Protein AF-B3RR68-F1 (afdb_monomer)

Nearest PDB structures (foldseek):
  7dvq-assembly1_0  TM=4.324E-01  e=4.167E-02  Homo sapiens

InterPro domains:
  IPR019351 Protein of unknown function DUF2039 [PF10217] (1-89)
  IPR019351 Protein of unknown function DUF2039 [PTHR22876] (1-93)

pLDDT: mean 88.28, std 10.08, range [38.19, 96.31]

Solvent-accessible surface area (backbone atoms only — not comparable to full-atom values): 5939 Å² total; per-residue (Å²): 136,84,89,73,80,92,65,80,88,62,61,64,80,86,50,78,49,72,66,58,52,54,54,68,70,55,80,90,72,62,50,46,70,75,56,45,54,57,51,49,50,23,42,56,69,71,66,58,67,76,59,93,63,58,37,61,14,76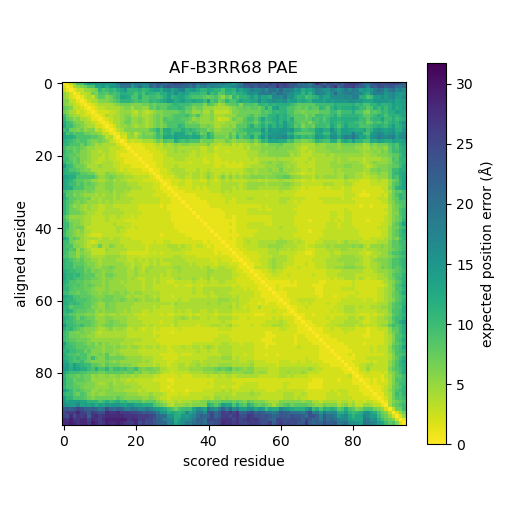,78,82,66,43,66,64,20,72,60,58,79,47,40,36,21,69,66,61,14,66,77,67,44,24,17,15,51,81,66,46,58,62,86,82,75,84,132

Secondary structure (DSSP, 8-state):
-PPPPSS---TTTT---HHHHHHHS----SS-HHHHHHHHHHHHTT-----SSPBPPTTT-SS-B-STT-SS-HHHHHHHTB-TTT--BGGG---

Sequence (95 aa):
QKYKNTRAFNPTLHDTSRKTKQIMETQIQGVCSRCKDVIEWKIRYKKYKPLTQPGKCVKCLERNIMQSYYVICSNCSTTHGYCAKCGKKFENMDK

Radius of gyration: 15.92 Å; Cα contacts (8 Å, |Δi|>4): 112; chains: 1; bounding box: 36×30×52 Å

Foldseek 3Di:
DDDDDPDDDAPCPPDVDPVLVVLQPDDDDLADPVVCVVSNVCSRVVVDDFDPFFCAAPPPRDRAHRGPQFNHHPVCSVVPQAGRRPRHHPVPPDD

Organism: Trichoplax adhaerens (NCBI:txid10228)

Mean predicted aligned error: 5.94 Å

Structure (mmCIF, N/CA/C/O backbone):
data_AF-B3RR68-F1
#
_entry.id   AF-B3RR68-F1
#
loop_
_atom_site.group_PDB
_atom_site.id
_atom_site.type_symbol
_atom_site.label_atom_id
_atom_site.label_alt_id
_atom_site.label_comp_id
_atom_site.label_asym_id
_atom_site.label_entity_id
_atom_site.label_seq_id
_atom_site.pdbx_PDB_ins_code
_atom_site.Cartn_x
_atom_site.Cartn_y
_atom_site.Cartn_z
_atom_site.occupancy
_atom_site.B_iso_or_equiv
_atom_site.auth_seq_id
_atom_site.auth_comp_id
_atom_site.auth_asym_id
_atom_site.auth_atom_id
_atom_site.pdbx_PDB_model_num
ATOM 1 N N . GLN A 1 1 ? -4.711 -8.576 -36.056 1.00 75.12 1 GLN A N 1
ATOM 2 C CA . GLN A 1 1 ? -3.808 -9.519 -35.356 1.00 75.12 1 GLN A CA 1
ATOM 3 C C . GLN A 1 1 ? -3.166 -8.782 -34.178 1.00 75.12 1 GLN A C 1
ATOM 5 O O . GLN A 1 1 ? -2.533 -7.762 -34.404 1.00 75.12 1 GLN A O 1
ATOM 10 N N . LYS A 1 2 ? -3.413 -9.190 -32.923 1.00 73.69 2 LYS A N 1
ATOM 11 C CA . LYS A 1 2 ? -2.823 -8.531 -31.738 1.00 73.69 2 LYS A CA 1
ATOM 12 C C . LYS A 1 2 ? -1.470 -9.175 -31.439 1.00 73.69 2 LYS A C 1
ATOM 14 O O . LYS A 1 2 ? -1.412 -10.390 -31.264 1.00 73.69 2 LYS A O 1
ATOM 19 N N . TYR A 1 3 ? -0.407 -8.379 -31.394 1.00 82.12 3 TYR A N 1
ATOM 20 C CA . TYR A 1 3 ? 0.916 -8.860 -31.003 1.00 82.12 3 TYR A CA 1
ATOM 21 C C . TYR A 1 3 ? 0.880 -9.370 -29.554 1.00 82.12 3 TYR A C 1
ATOM 23 O O . TYR A 1 3 ? 0.400 -8.674 -28.656 1.00 82.12 3 TYR A O 1
ATOM 31 N N . LYS A 1 4 ? 1.357 -10.599 -29.333 1.00 84.19 4 LYS A N 1
ATOM 32 C CA . LYS A 1 4 ? 1.533 -11.184 -28.000 1.00 84.19 4 LYS A CA 1
ATOM 33 C C . LYS A 1 4 ? 3.002 -11.054 -27.619 1.00 84.19 4 LYS A C 1
ATOM 35 O O . LYS A 1 4 ? 3.870 -11.423 -28.404 1.00 84.19 4 LYS A O 1
ATOM 40 N N . ASN A 1 5 ? 3.275 -10.553 -26.417 1.00 84.31 5 ASN A N 1
ATOM 41 C CA . ASN A 1 5 ? 4.640 -10.525 -25.904 1.00 84.31 5 ASN A CA 1
ATOM 42 C C . ASN A 1 5 ? 5.180 -11.955 -25.782 1.00 84.31 5 ASN A C 1
ATOM 44 O O . ASN A 1 5 ? 4.536 -12.809 -25.177 1.00 84.31 5 ASN A O 1
ATOM 48 N N . THR A 1 6 ? 6.370 -12.190 -26.328 1.00 87.38 6 THR A N 1
ATOM 49 C CA . THR A 1 6 ? 7.059 -13.491 -26.290 1.00 87.38 6 THR A CA 1
ATOM 50 C C . THR A 1 6 ? 7.709 -13.780 -24.939 1.00 87.38 6 THR A C 1
ATOM 52 O O . THR A 1 6 ? 7.974 -14.931 -24.612 1.00 87.38 6 THR A O 1
ATOM 55 N N . ARG A 1 7 ? 7.952 -12.740 -24.135 1.00 86.62 7 ARG A N 1
ATOM 56 C CA . ARG A 1 7 ? 8.584 -12.822 -22.816 1.00 86.62 7 ARG A CA 1
ATOM 57 C C . ARG A 1 7 ? 7.892 -11.912 -21.807 1.00 86.62 7 ARG A C 1
ATOM 59 O O . ARG A 1 7 ? 7.383 -10.848 -22.165 1.00 86.62 7 ARG A O 1
ATOM 66 N N . ALA A 1 8 ? 7.887 -12.333 -20.543 1.00 83.75 8 ALA A N 1
ATOM 67 C CA . ALA A 1 8 ? 7.384 -11.520 -19.442 1.00 83.75 8 ALA A CA 1
ATOM 68 C C . ALA A 1 8 ? 8.270 -10.282 -19.228 1.00 83.75 8 ALA A C 1
ATOM 70 O O . ALA A 1 8 ? 9.477 -10.311 -19.474 1.00 83.75 8 ALA A O 1
ATOM 71 N N . PHE A 1 9 ? 7.669 -9.186 -18.760 1.00 84.69 9 PHE A N 1
ATOM 72 C CA . PHE A 1 9 ? 8.418 -7.977 -18.434 1.00 84.69 9 PHE A CA 1
ATOM 73 C C . PHE A 1 9 ? 9.375 -8.245 -17.267 1.00 84.69 9 PHE A C 1
ATOM 75 O O . PHE A 1 9 ? 8.926 -8.603 -16.176 1.00 84.69 9 PHE A O 1
ATOM 82 N N . ASN A 1 10 ? 10.675 -8.036 -17.498 1.00 82.94 10 ASN A N 1
ATOM 83 C CA . ASN A 1 10 ? 11.685 -8.072 -16.451 1.00 82.94 10 ASN A CA 1
ATOM 84 C C . ASN A 1 10 ? 12.158 -6.641 -16.116 1.00 82.94 10 ASN A C 1
ATO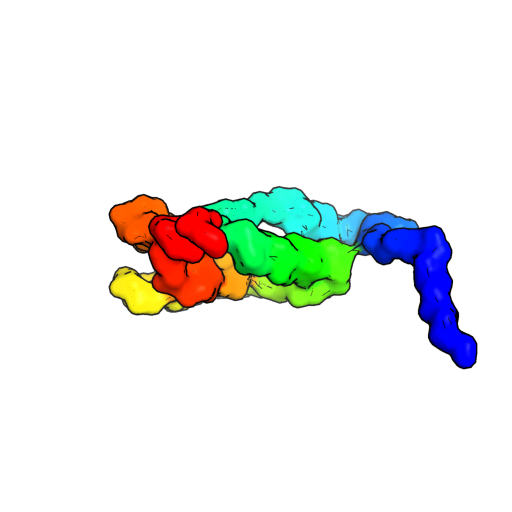M 86 O O . ASN A 1 10 ? 12.894 -6.036 -16.900 1.00 82.94 10 ASN A O 1
ATOM 90 N N . PRO A 1 11 ? 11.779 -6.098 -14.949 1.00 80.88 11 PRO A N 1
ATOM 91 C CA . PRO A 1 11 ? 12.193 -4.765 -14.521 1.00 80.88 11 PRO A CA 1
ATOM 92 C C . PRO A 1 11 ? 13.707 -4.587 -14.304 1.00 80.88 11 PRO A C 1
ATOM 94 O O . PRO A 1 11 ? 14.169 -3.449 -14.384 1.00 80.88 11 PRO A O 1
ATOM 97 N N . THR A 1 12 ? 14.491 -5.640 -14.062 1.00 81.75 12 THR A N 1
ATOM 98 C CA . THR A 1 12 ? 15.948 -5.522 -13.844 1.00 81.75 12 THR A CA 1
ATOM 99 C C . THR A 1 12 ? 16.774 -5.632 -15.124 1.00 81.75 12 THR A C 1
ATOM 101 O O . THR A 1 12 ? 17.974 -5.382 -15.081 1.00 81.75 12 THR A O 1
ATOM 104 N N . LEU A 1 13 ? 16.148 -5.953 -16.265 1.00 84.12 13 LEU A N 1
ATOM 105 C CA . LEU A 1 13 ? 16.852 -6.230 -17.523 1.00 84.12 13 LEU A CA 1
ATOM 106 C C . LEU A 1 13 ? 17.690 -5.044 -18.030 1.00 84.12 13 LEU A C 1
ATOM 108 O O . LEU A 1 13 ? 18.752 -5.247 -18.605 1.00 84.12 13 LEU A O 1
ATOM 112 N N . HIS A 1 14 ? 17.209 -3.815 -17.822 1.00 82.00 14 HIS A N 1
ATOM 113 C CA . HIS A 1 14 ? 17.854 -2.595 -18.331 1.00 82.00 14 HIS A CA 1
ATOM 114 C C . HIS A 1 14 ? 18.100 -1.523 -17.268 1.00 82.00 14 HIS A C 1
ATOM 116 O O . HIS A 1 14 ? 18.871 -0.601 -17.500 1.00 82.00 14 HIS A O 1
ATOM 122 N N . ASP A 1 15 ? 17.444 -1.612 -16.111 1.00 78.06 15 ASP A N 1
ATOM 123 C CA . ASP A 1 15 ? 17.628 -0.649 -15.027 1.00 78.06 15 ASP A CA 1
ATOM 124 C C . ASP A 1 15 ? 17.894 -1.408 -13.733 1.00 78.06 15 ASP A C 1
ATOM 126 O O . ASP A 1 15 ? 17.024 -2.070 -13.162 1.00 78.06 15 ASP A O 1
ATOM 130 N N . THR A 1 16 ? 19.151 -1.302 -13.322 1.00 82.06 16 THR A N 1
ATOM 131 C CA . THR A 1 16 ? 19.761 -1.939 -12.158 1.00 82.06 16 THR A CA 1
ATOM 132 C C . THR A 1 16 ? 19.961 -0.952 -11.010 1.00 82.06 16 THR A C 1
ATOM 134 O O . THR A 1 16 ? 20.718 -1.239 -10.077 1.00 82.06 16 THR A O 1
ATOM 137 N N . SER A 1 17 ? 19.296 0.209 -11.053 1.00 87.50 17 SER A N 1
ATOM 138 C CA . SER A 1 17 ? 19.451 1.247 -10.038 1.00 87.50 17 SER A CA 1
ATOM 139 C C . SER A 1 17 ? 19.173 0.719 -8.629 1.00 87.50 17 SER A C 1
ATOM 141 O O . SER A 1 17 ? 18.296 -0.122 -8.399 1.00 87.50 17 SER A O 1
ATOM 143 N N . ARG A 1 18 ? 19.908 1.262 -7.647 1.00 88.38 18 ARG A N 1
ATOM 144 C CA . ARG A 1 18 ? 19.754 0.912 -6.224 1.00 88.38 18 ARG A CA 1
ATOM 145 C C . ARG A 1 18 ? 18.301 1.038 -5.764 1.00 88.38 18 ARG A C 1
ATOM 147 O O . ARG A 1 18 ? 17.808 0.188 -5.033 1.00 88.38 18 ARG A O 1
ATOM 154 N N . LYS A 1 19 ? 17.607 2.070 -6.249 1.00 86.44 19 LYS A N 1
ATOM 155 C CA . LYS A 1 19 ? 16.202 2.341 -5.935 1.00 86.44 19 LYS A CA 1
ATOM 156 C C . LYS A 1 19 ? 15.273 1.230 -6.429 1.00 86.44 19 LYS A C 1
ATOM 158 O O . LYS A 1 19 ? 14.412 0.788 -5.677 1.00 86.44 19 LYS A O 1
ATOM 163 N N . THR A 1 20 ? 15.459 0.753 -7.661 1.00 86.38 20 THR A N 1
ATOM 164 C CA . THR A 1 20 ? 14.659 -0.347 -8.219 1.00 86.38 20 THR A CA 1
ATOM 165 C C . THR A 1 20 ? 14.870 -1.640 -7.428 1.00 86.38 20 THR A C 1
ATOM 167 O O . THR A 1 20 ? 13.892 -2.311 -7.110 1.00 86.38 20 THR A O 1
ATOM 170 N N . LYS A 1 21 ? 16.111 -1.946 -7.021 1.00 88.00 21 LYS A N 1
ATOM 171 C CA . LYS A 1 21 ? 16.411 -3.105 -6.157 1.00 88.00 21 LYS A CA 1
ATOM 172 C C . LYS A 1 21 ? 15.719 -3.009 -4.792 1.00 88.00 21 LYS A C 1
ATOM 174 O O . LYS A 1 21 ? 15.026 -3.939 -4.401 1.00 88.00 21 LYS A O 1
ATOM 179 N N . GLN A 1 22 ? 15.813 -1.856 -4.124 1.00 89.56 22 GLN A N 1
ATOM 180 C CA . GLN A 1 22 ? 15.149 -1.616 -2.833 1.00 89.56 22 GLN A CA 1
ATOM 181 C C . GLN A 1 22 ? 13.620 -1.762 -2.915 1.00 89.56 22 GLN A C 1
ATOM 183 O O . GLN A 1 22 ? 12.990 -2.313 -2.015 1.00 89.56 22 GLN A O 1
ATOM 188 N N . ILE A 1 23 ? 13.007 -1.295 -4.007 1.00 89.50 23 ILE A N 1
ATOM 189 C CA . ILE A 1 23 ? 11.560 -1.440 -4.224 1.00 89.50 23 ILE A CA 1
ATOM 190 C C . ILE A 1 23 ? 11.172 -2.911 -4.449 1.00 89.50 23 ILE A C 1
ATOM 192 O O . ILE A 1 23 ? 10.104 -3.321 -4.008 1.00 89.50 23 ILE A O 1
ATOM 196 N N . MET A 1 24 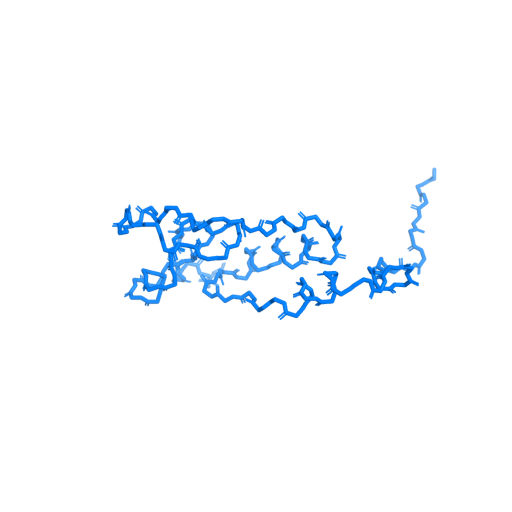? 12.015 -3.718 -5.099 1.00 87.19 24 MET A N 1
ATOM 197 C CA . MET A 1 24 ? 11.751 -5.155 -5.281 1.00 87.19 24 MET A CA 1
ATOM 198 C C . MET A 1 24 ? 11.853 -5.959 -3.996 1.00 87.19 24 MET A C 1
ATOM 200 O O . MET A 1 24 ? 11.082 -6.891 -3.804 1.00 87.19 24 MET A O 1
ATOM 204 N N . GLU A 1 25 ? 12.784 -5.587 -3.125 1.00 89.56 25 GLU A N 1
ATOM 205 C CA . GLU A 1 25 ? 12.980 -6.224 -1.823 1.00 89.56 25 GLU A CA 1
ATOM 206 C C . GLU A 1 25 ? 11.931 -5.783 -0.786 1.00 89.56 25 GLU A C 1
ATOM 208 O O . GLU A 1 25 ? 11.857 -6.320 0.316 1.00 89.56 25 GLU A O 1
ATOM 213 N N . THR A 1 26 ? 11.070 -4.819 -1.133 1.00 88.69 26 THR A N 1
ATOM 214 C CA . THR A 1 26 ? 10.008 -4.344 -0.243 1.00 88.69 26 THR A CA 1
ATOM 215 C C . THR A 1 26 ? 9.012 -5.465 0.058 1.00 88.69 26 THR A C 1
ATOM 217 O O . THR A 1 26 ? 8.253 -5.905 -0.808 1.00 88.69 26 THR A O 1
ATOM 220 N N . GLN A 1 27 ? 8.970 -5.892 1.320 1.00 88.75 27 GLN A N 1
ATOM 221 C CA . GLN A 1 27 ? 8.060 -6.935 1.771 1.00 88.75 27 GLN A CA 1
ATOM 222 C C . GLN A 1 27 ? 6.641 -6.388 1.974 1.00 88.75 27 GLN A C 1
ATOM 224 O O . GLN A 1 27 ? 6.397 -5.494 2.783 1.00 88.75 27 GLN A O 1
ATOM 229 N N . ILE A 1 28 ? 5.680 -6.971 1.257 1.00 91.62 28 ILE A N 1
ATOM 230 C CA . ILE A 1 28 ? 4.259 -6.638 1.381 1.00 91.62 28 ILE A CA 1
ATOM 231 C C . ILE A 1 28 ? 3.638 -7.530 2.465 1.00 91.62 28 ILE A C 1
ATOM 233 O O . ILE A 1 28 ? 3.497 -8.738 2.272 1.00 91.62 28 ILE A O 1
ATOM 237 N N . GLN A 1 29 ? 3.244 -6.936 3.592 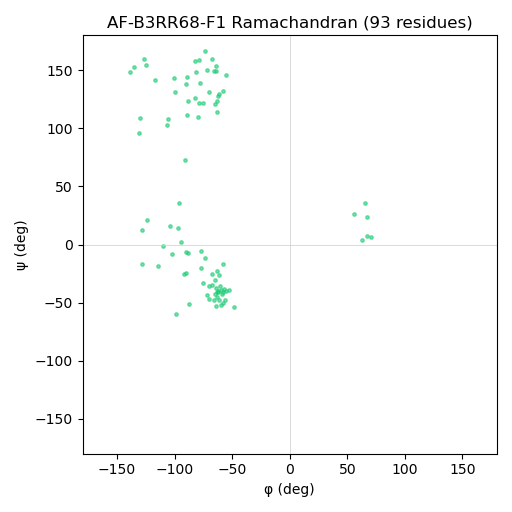1.00 90.81 29 GLN A N 1
ATOM 238 C CA . GLN A 1 29 ? 2.645 -7.636 4.738 1.00 90.81 29 GLN A CA 1
ATOM 239 C C . GLN A 1 29 ? 1.309 -7.018 5.164 1.00 90.81 29 GLN A C 1
ATOM 241 O O . GLN A 1 29 ? 1.024 -5.863 4.846 1.00 90.81 29 GLN A O 1
ATOM 246 N N . GLY A 1 30 ? 0.489 -7.780 5.893 1.00 90.06 30 GLY A N 1
ATOM 247 C CA . GLY A 1 30 ? -0.764 -7.276 6.465 1.00 90.06 30 GLY A CA 1
ATOM 248 C C . GLY A 1 30 ? -1.833 -6.928 5.425 1.00 90.06 30 GLY A C 1
ATOM 249 O O . GLY A 1 30 ? -2.717 -6.125 5.697 1.00 90.06 30 GLY A O 1
ATOM 250 N N . VAL A 1 31 ? -1.788 -7.504 4.220 1.00 93.75 31 VAL A N 1
ATOM 251 C CA . VAL A 1 31 ? -2.794 -7.281 3.165 1.00 93.75 31 VAL A CA 1
ATOM 252 C C . VAL A 1 31 ? -3.391 -8.594 2.674 1.00 93.75 31 VAL A C 1
ATOM 254 O O . VAL A 1 31 ? -2.750 -9.638 2.748 1.00 93.75 31 VAL A O 1
ATOM 257 N N . CYS A 1 32 ? -4.615 -8.546 2.146 1.00 92.56 32 CYS A N 1
ATOM 258 C CA . CYS A 1 32 ? -5.242 -9.710 1.522 1.00 92.56 32 CYS A CA 1
ATOM 259 C C . CYS A 1 32 ? -4.534 -10.128 0.225 1.00 92.56 32 CYS A C 1
ATOM 261 O O . CYS A 1 32 ? -3.884 -9.291 -0.405 1.00 92.56 32 CYS A O 1
ATOM 263 N N . SER A 1 33 ? -4.723 -11.380 -0.211 1.00 91.50 33 SER A N 1
ATOM 264 C CA . SER A 1 33 ? -4.140 -11.940 -1.447 1.00 91.50 33 SER A CA 1
ATOM 265 C C . SER A 1 33 ? -4.354 -11.020 -2.651 1.00 91.50 33 SER A C 1
ATOM 267 O O . SER A 1 33 ? -3.400 -10.515 -3.235 1.00 91.50 33 SER A O 1
ATOM 269 N N . ARG A 1 34 ? -5.608 -10.632 -2.904 1.00 92.94 34 ARG A N 1
ATOM 270 C CA . ARG A 1 34 ? -5.962 -9.695 -3.979 1.00 92.94 34 ARG A CA 1
ATOM 271 C C . ARG A 1 34 ? -5.215 -8.360 -3.890 1.00 92.94 34 ARG A C 1
ATOM 273 O O . ARG A 1 34 ? -4.857 -7.772 -4.907 1.00 92.94 34 ARG A O 1
ATOM 280 N N . CYS A 1 35 ? -5.039 -7.812 -2.688 1.00 94.69 35 CYS A N 1
ATOM 281 C CA . CYS A 1 35 ? -4.314 -6.551 -2.521 1.00 94.69 35 CYS A CA 1
ATOM 282 C C . CYS A 1 35 ? -2.804 -6.732 -2.668 1.00 94.69 35 CYS A C 1
ATOM 284 O O . CYS A 1 35 ? -2.156 -5.820 -3.187 1.00 94.69 35 CYS A O 1
ATOM 286 N N . LYS A 1 36 ? -2.273 -7.884 -2.248 1.00 94.19 36 LYS A N 1
ATOM 287 C CA . LYS A 1 36 ? -0.880 -8.277 -2.442 1.00 94.19 36 LYS A CA 1
ATOM 288 C C . LYS A 1 36 ? -0.545 -8.289 -3.928 1.00 94.19 36 LYS A C 1
ATOM 290 O O . LYS A 1 36 ? 0.361 -7.563 -4.319 1.00 94.19 36 LYS A O 1
ATOM 295 N N . ASP A 1 37 ? -1.358 -8.946 -4.754 1.00 94.00 37 ASP A N 1
ATOM 296 C CA . ASP A 1 37 ? -1.153 -9.018 -6.208 1.00 94.00 37 ASP A CA 1
ATOM 297 C C . ASP A 1 37 ? -1.122 -7.630 -6.860 1.00 94.00 37 ASP A C 1
ATOM 299 O O . ASP A 1 37 ? -0.293 -7.338 -7.720 1.00 94.00 37 ASP A O 1
ATOM 303 N N . VAL A 1 38 ? -2.005 -6.727 -6.420 1.00 94.44 38 VAL A N 1
ATOM 304 C CA . VAL A 1 38 ? -2.053 -5.350 -6.934 1.00 94.44 38 VAL A CA 1
ATOM 305 C C . VAL A 1 38 ? -0.784 -4.573 -6.582 1.00 94.44 38 VAL A C 1
ATOM 307 O O . VAL A 1 38 ? -0.287 -3.808 -7.413 1.00 94.44 38 VAL A O 1
ATOM 310 N N . ILE A 1 39 ? -0.274 -4.709 -5.354 1.00 94.50 39 ILE A N 1
ATOM 311 C CA . ILE A 1 39 ? 0.956 -4.023 -4.937 1.00 94.50 39 ILE A CA 1
ATOM 312 C C . ILE A 1 39 ? 2.168 -4.662 -5.621 1.00 94.50 39 ILE A C 1
ATOM 314 O O . ILE A 1 39 ? 3.008 -3.941 -6.156 1.00 94.50 39 ILE A O 1
ATOM 318 N N . GLU A 1 40 ? 2.229 -5.989 -5.687 1.00 93.62 40 GLU A N 1
ATOM 319 C CA . GLU A 1 40 ? 3.315 -6.717 -6.338 1.00 93.62 40 GLU A CA 1
ATOM 320 C C . GLU A 1 40 ? 3.383 -6.391 -7.832 1.00 93.62 40 GLU A C 1
ATOM 322 O O . GLU A 1 40 ? 4.457 -6.117 -8.363 1.00 93.62 40 GLU A O 1
ATOM 327 N N . TRP A 1 41 ? 2.237 -6.290 -8.510 1.00 93.25 41 TRP A N 1
ATOM 328 C CA . TRP A 1 41 ? 2.180 -5.812 -9.888 1.00 93.25 41 TRP A CA 1
ATOM 329 C C . TRP A 1 41 ? 2.749 -4.394 -10.017 1.00 93.25 41 TRP A C 1
ATOM 331 O O . TRP A 1 41 ? 3.527 -4.117 -10.931 1.00 93.25 41 TRP A O 1
ATOM 341 N N . LYS A 1 42 ? 2.429 -3.482 -9.087 1.00 94.19 42 LYS A N 1
ATOM 342 C CA . LYS A 1 42 ? 3.011 -2.130 -9.094 1.00 94.19 42 LYS A CA 1
ATOM 343 C C . LYS A 1 42 ? 4.529 -2.169 -8.914 1.00 94.19 42 LYS A C 1
ATOM 345 O O . LYS A 1 42 ? 5.209 -1.407 -9.596 1.00 94.19 42 LYS A O 1
ATOM 350 N N . ILE A 1 43 ? 5.058 -3.036 -8.053 1.00 92.19 43 ILE A N 1
ATOM 351 C CA . ILE A 1 43 ? 6.506 -3.229 -7.870 1.00 92.19 43 ILE A CA 1
ATOM 352 C C . ILE A 1 43 ? 7.130 -3.778 -9.159 1.00 92.19 43 ILE A C 1
ATOM 354 O O . ILE A 1 43 ? 8.031 -3.156 -9.724 1.00 92.19 43 ILE A O 1
ATOM 358 N N . ARG A 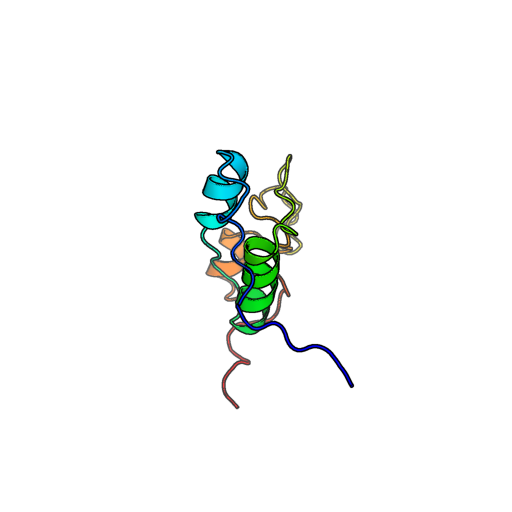1 44 ? 6.582 -4.876 -9.694 1.00 90.75 44 ARG A N 1
ATOM 359 C CA . ARG A 1 44 ? 7.068 -5.565 -10.898 1.00 90.75 44 ARG A CA 1
ATOM 360 C C . ARG A 1 44 ? 7.119 -4.654 -12.119 1.00 90.75 44 ARG A C 1
ATOM 362 O O . ARG A 1 44 ? 8.055 -4.734 -12.903 1.00 90.75 44 ARG A O 1
ATOM 369 N N . TYR A 1 45 ? 6.141 -3.767 -12.272 1.00 90.50 45 TYR A N 1
ATOM 370 C CA . TYR A 1 45 ? 6.065 -2.833 -13.397 1.00 90.50 45 TYR A CA 1
ATOM 371 C C . TYR A 1 45 ? 6.613 -1.434 -13.081 1.00 90.50 45 TYR A C 1
ATOM 373 O O . TYR A 1 45 ? 6.351 -0.503 -13.841 1.00 90.50 45 TYR A O 1
ATOM 381 N N . LYS A 1 46 ? 7.356 -1.256 -11.977 1.00 88.31 46 LYS A N 1
ATOM 382 C CA . LYS A 1 46 ? 7.943 0.034 -11.548 1.00 88.31 46 LYS A CA 1
ATOM 383 C C . LYS A 1 46 ? 6.928 1.174 -11.392 1.00 88.31 46 LYS A C 1
ATOM 385 O O . LYS A 1 46 ? 7.256 2.350 -11.498 1.00 88.31 46 LYS A O 1
ATOM 390 N N . LYS A 1 47 ? 5.672 0.830 -11.115 1.00 89.94 47 LYS A N 1
ATOM 391 C CA . LYS A 1 47 ? 4.572 1.764 -10.833 1.00 89.94 47 LYS A CA 1
ATOM 392 C C . LYS A 1 47 ? 4.380 2.006 -9.333 1.00 89.94 47 LYS A C 1
ATOM 394 O O . LYS A 1 47 ? 3.440 2.706 -8.952 1.00 89.94 47 LYS A O 1
ATOM 399 N N . TYR A 1 48 ? 5.224 1.414 -8.490 1.00 92.75 48 TYR A N 1
ATOM 400 C CA . TYR A 1 48 ? 5.203 1.592 -7.043 1.00 92.75 48 TYR A CA 1
ATOM 401 C C . TYR A 1 48 ? 5.780 2.958 -6.657 1.00 92.75 48 TYR A C 1
ATOM 403 O O . TYR A 1 48 ? 6.921 3.280 -6.986 1.00 92.75 48 TYR A O 1
ATOM 411 N N . LYS A 1 49 ? 4.983 3.768 -5.956 1.00 91.12 49 LYS A N 1
ATOM 412 C CA . LYS A 1 49 ? 5.381 5.091 -5.465 1.00 91.12 49 LYS A CA 1
ATOM 413 C C . LYS A 1 49 ? 5.603 5.017 -3.953 1.00 91.12 49 LYS A C 1
ATOM 415 O O . LYS A 1 49 ? 4.602 4.975 -3.242 1.00 91.12 49 LYS A O 1
ATOM 420 N N . PRO A 1 50 ? 6.848 4.968 -3.448 1.00 91.31 50 PRO A N 1
ATOM 421 C CA . PRO A 1 50 ? 7.097 4.950 -2.009 1.00 91.31 50 PRO A CA 1
ATOM 422 C C . PRO A 1 50 ? 6.614 6.248 -1.351 1.00 91.31 50 PRO A C 1
ATOM 424 O O . PRO A 1 50 ? 6.547 7.294 -2.001 1.00 91.31 50 PRO A O 1
ATOM 427 N N . LEU A 1 51 ? 6.277 6.172 -0.066 1.00 91.56 51 LEU A N 1
ATOM 428 C CA . LEU A 1 51 ? 5.925 7.346 0.726 1.00 91.56 51 LEU A CA 1
ATOM 429 C C . LEU A 1 51 ? 7.193 8.108 1.125 1.00 91.56 51 LEU A C 1
ATOM 431 O O . LEU A 1 51 ? 8.195 7.498 1.488 1.00 91.56 51 LEU A O 1
ATOM 435 N N . THR A 1 52 ? 7.141 9.438 1.070 1.00 91.38 52 THR A N 1
ATOM 436 C CA . THR A 1 52 ? 8.190 10.316 1.619 1.00 91.38 52 THR A CA 1
ATOM 437 C C . THR A 1 52 ? 7.926 10.687 3.076 1.00 91.38 52 THR A C 1
ATOM 439 O O . THR A 1 52 ? 8.858 10.993 3.809 1.00 91.38 52 THR A O 1
ATOM 442 N N . GLN A 1 53 ? 6.661 10.652 3.500 1.00 93.38 53 GLN A N 1
ATOM 443 C CA . GLN A 1 53 ? 6.221 10.936 4.862 1.00 93.38 53 GLN A CA 1
ATOM 444 C C . GLN A 1 53 ? 5.199 9.888 5.316 1.00 93.38 53 GLN A C 1
ATOM 446 O O . GLN A 1 53 ? 4.473 9.351 4.472 1.00 93.38 53 GLN A O 1
ATOM 451 N N . PRO A 1 54 ? 5.086 9.622 6.629 1.00 94.75 54 PRO A N 1
ATOM 452 C CA . PRO A 1 54 ? 4.078 8.713 7.154 1.00 94.75 54 PRO A CA 1
ATOM 453 C C . PRO A 1 54 ? 2.646 9.134 6.792 1.00 94.75 54 PRO A C 1
ATOM 455 O O . PRO A 1 54 ? 2.239 10.287 6.975 1.00 94.75 54 PRO A O 1
ATOM 458 N N . GLY A 1 55 ? 1.860 8.179 6.296 1.00 94.75 55 GLY A N 1
ATOM 459 C CA . GLY A 1 55 ? 0.435 8.356 6.020 1.00 94.75 55 GLY A CA 1
ATOM 460 C C . GLY A 1 55 ? -0.422 8.273 7.287 1.00 94.75 55 GLY A C 1
ATOM 461 O O . GLY A 1 55 ? -0.014 7.686 8.290 1.00 94.75 55 GLY A O 1
ATOM 462 N N . LYS A 1 56 ? -1.630 8.845 7.233 1.00 96.31 56 LYS A N 1
ATOM 463 C CA . LYS A 1 56 ? -2.615 8.797 8.325 1.00 96.31 56 LYS A CA 1
ATOM 464 C C . LYS A 1 56 ? -3.406 7.486 8.294 1.00 96.31 56 LYS A C 1
ATOM 466 O O . LYS A 1 56 ? -4.017 7.166 7.278 1.00 96.31 56 LYS A O 1
ATOM 471 N N . CYS A 1 57 ? -3.436 6.766 9.411 1.00 96.25 57 CYS A N 1
ATOM 472 C CA . CYS A 1 57 ? -4.245 5.566 9.607 1.00 96.25 57 CYS A CA 1
ATOM 473 C C . CYS A 1 57 ? -5.736 5.904 9.699 1.00 96.25 57 CYS A C 1
ATOM 475 O O . CYS A 1 57 ? -6.129 6.754 10.490 1.00 96.25 57 CYS A O 1
ATOM 477 N N . VAL A 1 58 ? -6.593 5.198 8.958 1.00 94.69 58 VAL A N 1
ATOM 478 C CA . VAL A 1 58 ? -8.056 5.387 9.051 1.00 94.69 58 VAL A CA 1
ATOM 479 C C . VAL A 1 58 ? -8.666 4.808 10.333 1.00 94.69 58 VAL A C 1
ATOM 481 O O . VAL A 1 58 ? -9.834 5.060 10.606 1.00 94.69 58 VAL A O 1
ATOM 484 N N . LYS A 1 59 ? -7.911 4.010 11.104 1.00 93.38 59 LYS A N 1
ATOM 485 C CA . LYS A 1 59 ? -8.383 3.375 12.347 1.00 93.38 59 LYS A CA 1
ATOM 486 C C . LYS A 1 59 ? -7.955 4.144 13.594 1.00 93.38 59 LYS A C 1
ATOM 488 O O . LYS A 1 59 ? -8.821 4.599 14.325 1.00 93.38 59 LYS A O 1
ATOM 493 N N . CYS A 1 60 ? -6.650 4.324 13.815 1.00 94.19 60 CYS A N 1
ATOM 494 C CA . CYS A 1 60 ? -6.152 5.082 14.970 1.00 94.19 60 CYS A CA 1
ATOM 495 C C . CYS A 1 60 ? -6.009 6.589 14.714 1.00 94.19 60 CYS A C 1
ATOM 497 O O . CYS A 1 60 ? -5.721 7.328 15.643 1.00 94.19 60 CYS A O 1
ATOM 499 N N . LEU A 1 61 ? -6.192 7.063 13.474 1.00 94.69 61 LEU A N 1
ATOM 500 C CA . LEU A 1 61 ? -6.058 8.476 13.080 1.00 94.69 61 LEU A CA 1
ATOM 501 C C . LEU A 1 61 ? -4.653 9.083 13.252 1.00 94.69 61 LEU A C 1
ATOM 503 O O . LEU A 1 61 ? -4.453 10.252 12.924 1.00 94.69 61 LEU A O 1
ATOM 507 N N . GLU A 1 62 ? -3.665 8.290 13.656 1.00 95.31 62 GLU A N 1
ATOM 508 C CA . GLU A 1 62 ? -2.262 8.692 13.761 1.00 95.31 62 GLU A CA 1
ATOM 509 C C . GLU A 1 62 ? -1.533 8.620 12.414 1.00 95.31 62 GLU A C 1
ATOM 511 O O . GLU A 1 62 ? -1.919 7.880 11.504 1.00 95.31 62 GLU A O 1
ATOM 516 N N . ARG A 1 63 ? -0.432 9.368 12.282 1.00 94.75 63 ARG A N 1
ATOM 517 C CA . ARG A 1 63 ? 0.442 9.347 11.098 1.00 94.75 63 ARG A CA 1
ATOM 518 C C . ARG A 1 63 ? 1.563 8.318 11.252 1.00 94.75 63 ARG A C 1
ATOM 520 O O . ARG A 1 63 ? 2.715 8.674 11.462 1.00 94.75 63 ARG A O 1
ATOM 527 N N . ASN A 1 64 ? 1.215 7.041 11.156 1.00 94.94 64 ASN A N 1
ATOM 528 C CA . ASN A 1 64 ? 2.130 5.909 11.356 1.00 94.94 64 ASN A CA 1
ATOM 529 C C . ASN A 1 64 ? 2.107 4.887 10.200 1.00 94.94 64 ASN A C 1
ATOM 531 O O . ASN A 1 64 ? 2.653 3.790 10.320 1.00 94.94 64 ASN A O 1
ATOM 535 N N . ILE A 1 65 ? 1.492 5.217 9.058 1.00 94.94 65 ILE A N 1
ATOM 536 C CA . ILE A 1 65 ? 1.561 4.364 7.867 1.00 94.94 65 ILE A CA 1
ATOM 537 C C . ILE A 1 65 ? 2.899 4.588 7.162 1.00 94.94 65 ILE A C 1
ATOM 539 O O . ILE A 1 65 ? 3.106 5.624 6.535 1.00 94.94 65 ILE A O 1
ATOM 543 N N . MET A 1 66 ? 3.781 3.593 7.212 1.00 92.19 66 MET A N 1
ATOM 544 C CA . MET A 1 66 ? 5.084 3.644 6.531 1.00 92.19 66 MET A CA 1
ATOM 545 C C . MET A 1 66 ? 5.047 3.043 5.118 1.00 92.19 66 MET A C 1
ATOM 547 O O . MET A 1 66 ? 5.846 3.411 4.261 1.00 92.19 66 MET A O 1
ATOM 551 N N . GLN A 1 67 ? 4.111 2.126 4.860 1.00 91.94 67 GLN A N 1
ATOM 552 C CA . GLN A 1 67 ? 3.998 1.422 3.582 1.00 91.94 67 GLN A CA 1
ATOM 553 C C . GLN A 1 67 ? 3.093 2.171 2.603 1.00 91.94 67 GLN A C 1
ATOM 555 O O . GLN A 1 67 ? 2.027 2.669 2.967 1.00 91.94 67 GLN A O 1
ATOM 560 N N . SER A 1 68 ? 3.496 2.235 1.334 1.00 92.25 68 SER A N 1
ATOM 561 C CA . SER A 1 68 ? 2.686 2.908 0.322 1.00 92.25 68 SER A CA 1
ATOM 562 C C . SER A 1 68 ? 1.441 2.105 -0.031 1.00 92.25 68 SER A C 1
ATOM 564 O O . SER A 1 68 ? 1.443 0.876 -0.005 1.00 92.25 68 SER A O 1
ATOM 566 N N . TYR A 1 69 ? 0.375 2.813 -0.413 1.00 94.25 69 TYR A N 1
ATOM 567 C CA . TYR A 1 69 ? -0.954 2.272 -0.725 1.00 94.25 69 TYR A CA 1
ATOM 568 C C . TYR A 1 69 ? -1.709 1.665 0.462 1.00 94.25 69 TYR A C 1
ATOM 570 O O . TYR A 1 69 ? -2.767 1.067 0.256 1.00 94.25 69 TYR A O 1
ATOM 578 N N . TYR A 1 70 ? -1.192 1.803 1.680 1.00 95.31 70 TYR A N 1
ATOM 579 C CA . TYR A 1 70 ? -1.861 1.341 2.888 1.00 95.31 70 TYR A CA 1
ATOM 580 C C . TYR A 1 70 ? -2.756 2.469 3.408 1.00 95.31 70 TYR A C 1
ATOM 582 O O . TYR A 1 70 ? -2.423 3.647 3.296 1.00 95.31 70 TYR A O 1
ATOM 590 N N . VAL A 1 71 ? -3.909 2.098 3.956 1.00 95.44 71 VAL A N 1
ATOM 591 C CA . VAL A 1 71 ? -4.873 3.003 4.602 1.00 95.44 71 VAL A CA 1
ATOM 592 C C . VAL A 1 71 ? -4.989 2.722 6.102 1.00 95.44 71 VAL A C 1
ATOM 594 O O . VAL A 1 71 ? -5.421 3.583 6.861 1.00 95.44 71 VAL A O 1
ATOM 597 N N . ILE A 1 72 ? -4.565 1.540 6.553 1.00 95.69 72 ILE A N 1
ATOM 598 C CA . ILE A 1 72 ? -4.466 1.155 7.964 1.00 95.69 72 ILE A CA 1
ATOM 599 C C . ILE A 1 72 ? -2.992 0.882 8.281 1.00 95.69 72 ILE A C 1
ATOM 601 O O . ILE A 1 72 ? -2.266 0.331 7.453 1.00 95.69 72 ILE A O 1
ATOM 605 N N . CYS A 1 73 ? -2.540 1.276 9.469 1.00 94.88 73 CYS A N 1
ATOM 606 C CA . CYS A 1 73 ? -1.185 0.996 9.930 1.00 94.88 73 CYS A CA 1
ATOM 607 C C . CYS A 1 73 ? -0.990 -0.473 10.329 1.00 94.88 73 CYS A C 1
ATOM 609 O O . CYS A 1 73 ? -1.956 -1.214 10.512 1.00 94.88 73 CYS A O 1
ATOM 611 N N . SER A 1 74 ? 0.272 -0.883 10.489 1.00 92.75 74 SER A N 1
ATOM 612 C CA . SER A 1 74 ? 0.627 -2.263 10.848 1.00 92.75 74 SER A CA 1
ATOM 613 C C . SER A 1 74 ? -0.056 -2.711 12.145 1.00 92.75 74 SER A C 1
ATOM 615 O O . SER A 1 74 ? -0.730 -3.736 12.163 1.00 92.75 74 SER A O 1
ATOM 617 N N . ASN A 1 75 ? -0.000 -1.880 13.192 1.00 93.25 75 ASN A N 1
ATOM 618 C CA . ASN A 1 75 ? -0.587 -2.199 14.495 1.00 93.25 75 ASN A CA 1
ATOM 619 C C . ASN A 1 75 ? -2.097 -2.442 14.385 1.00 93.25 75 ASN A C 1
ATOM 621 O O . ASN A 1 75 ? -2.581 -3.503 14.759 1.00 93.25 75 ASN A O 1
ATOM 625 N N . CYS A 1 76 ? -2.842 -1.510 13.784 1.00 92.81 76 CYS A N 1
ATOM 626 C CA . CYS A 1 76 ? -4.287 -1.666 13.616 1.00 92.81 76 CYS A CA 1
ATOM 627 C C . CYS A 1 76 ? -4.663 -2.838 12.693 1.00 92.81 76 CYS A C 1
ATOM 629 O O . CYS A 1 76 ? -5.730 -3.426 12.867 1.00 92.81 76 CYS A O 1
ATOM 631 N N . SER A 1 77 ? -3.826 -3.167 11.705 1.00 93.56 77 SER A N 1
ATOM 632 C CA . SER A 1 77 ? -4.032 -4.329 10.836 1.00 93.56 77 SER A CA 1
ATOM 633 C C . SER A 1 77 ? -3.918 -5.632 11.630 1.00 93.56 77 SER A C 1
ATOM 635 O O . SER A 1 77 ? -4.828 -6.457 11.551 1.00 93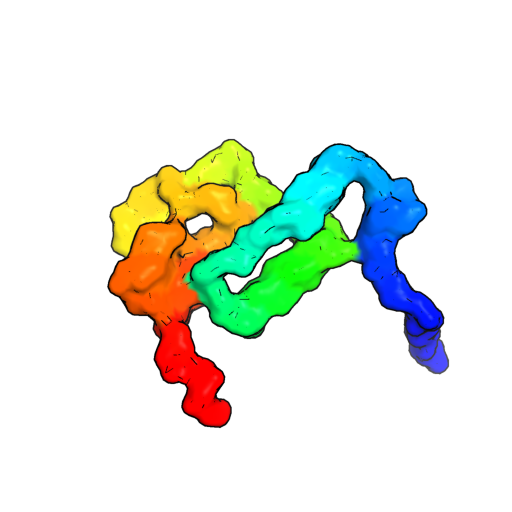.56 77 SER A O 1
ATOM 637 N N . THR A 1 78 ? -2.872 -5.771 12.447 1.00 91.25 78 THR A N 1
ATOM 638 C CA . THR A 1 78 ? -2.616 -6.960 13.272 1.00 91.25 78 THR A CA 1
ATOM 639 C C . THR A 1 78 ? -3.620 -7.095 14.414 1.00 91.25 78 THR A C 1
ATOM 641 O O . THR A 1 78 ? -4.192 -8.164 14.592 1.00 91.25 78 THR A O 1
ATOM 644 N N . THR A 1 79 ? -3.898 -6.017 15.155 1.00 91.94 79 THR A N 1
ATOM 645 C CA . THR A 1 79 ? -4.798 -6.043 16.321 1.00 91.94 79 THR A CA 1
ATOM 646 C C . THR A 1 79 ? -6.236 -6.395 15.951 1.00 91.94 79 THR A C 1
ATOM 648 O O . THR A 1 79 ? -6.915 -7.082 16.706 1.00 91.94 79 THR A O 1
ATOM 651 N N . HIS A 1 80 ? -6.721 -5.923 14.802 1.00 88.00 80 HIS A N 1
ATOM 652 C CA . HIS A 1 80 ? -8.124 -6.095 14.420 1.00 88.00 80 HIS A CA 1
ATOM 653 C C . HIS A 1 80 ? -8.345 -7.060 13.246 1.00 88.00 80 HIS A C 1
ATOM 655 O O . HIS A 1 80 ? -9.488 -7.252 12.830 1.00 88.00 80 HIS A O 1
ATOM 661 N N . GLY A 1 81 ? -7.280 -7.624 12.669 1.00 89.25 81 GLY A N 1
ATOM 662 C CA . GLY A 1 81 ? -7.378 -8.545 11.535 1.00 89.25 81 GLY A CA 1
ATOM 663 C C . GLY A 1 81 ? -7.927 -7.898 10.258 1.00 89.25 81 GLY A C 1
ATOM 664 O O . GLY A 1 81 ? -8.672 -8.533 9.507 1.00 89.25 81 GLY A O 1
ATOM 665 N N . TYR A 1 82 ? -7.588 -6.632 9.995 1.00 92.19 82 TYR A N 1
ATOM 666 C CA . TYR A 1 82 ? -7.976 -5.933 8.764 1.00 92.19 82 TYR A CA 1
ATOM 667 C C . TYR A 1 82 ? -6.830 -5.903 7.753 1.00 92.19 82 TYR A C 1
ATOM 669 O O . TYR A 1 82 ? -5.680 -5.651 8.103 1.00 92.19 82 TYR A O 1
ATOM 677 N N . CYS A 1 83 ? -7.152 -6.030 6.468 1.00 94.44 83 CYS A N 1
ATOM 678 C CA . CYS A 1 83 ? -6.218 -5.766 5.384 1.00 94.44 83 CYS A CA 1
ATOM 679 C C . CYS A 1 83 ? -5.791 -4.289 5.391 1.00 94.44 83 CYS A C 1
ATOM 681 O O . CYS A 1 83 ? -6.611 -3.392 5.185 1.00 94.44 83 CYS A O 1
ATOM 683 N N . ALA A 1 84 ? -4.487 -4.044 5.477 1.00 95.00 84 ALA A N 1
ATOM 684 C CA . ALA A 1 84 ? -3.892 -2.721 5.576 1.00 95.00 84 ALA A CA 1
ATOM 685 C C . ALA A 1 84 ? -4.169 -1.812 4.368 1.00 95.00 84 ALA A C 1
ATOM 687 O O . ALA A 1 84 ? -4.212 -0.595 4.512 1.00 95.00 84 ALA A O 1
ATOM 688 N N . LYS A 1 85 ? -4.420 -2.386 3.181 1.00 94.44 85 LYS A N 1
ATOM 689 C CA . LYS A 1 85 ? -4.752 -1.645 1.950 1.00 94.44 85 LYS A CA 1
ATOM 690 C C . LYS A 1 85 ? -6.242 -1.346 1.757 1.00 94.44 85 LYS A C 1
ATOM 692 O O . LYS A 1 85 ? -6.588 -0.219 1.429 1.00 94.44 85 LYS A O 1
ATOM 697 N N . CYS A 1 86 ? -7.123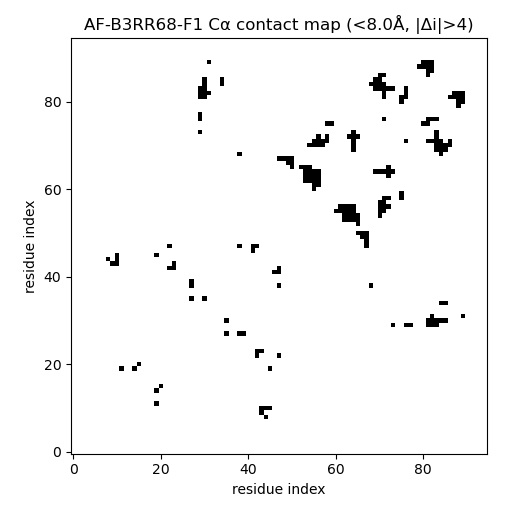 -2.344 1.860 1.00 93.88 86 CYS A N 1
ATOM 698 C CA . CYS A 1 86 ? -8.553 -2.176 1.553 1.00 93.88 86 CYS A CA 1
ATOM 699 C C . CYS A 1 86 ? -9.455 -2.049 2.788 1.00 93.88 86 CYS A C 1
ATOM 701 O O . CYS A 1 86 ? -10.646 -1.800 2.632 1.00 93.88 86 CYS A O 1
ATOM 703 N N . GLY A 1 87 ? -8.921 -2.255 3.993 1.00 90.75 87 GLY A N 1
ATOM 704 C CA . GLY A 1 87 ? -9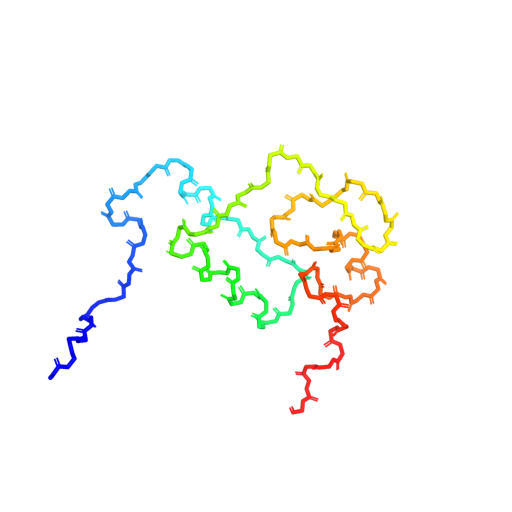.655 -2.143 5.252 1.00 90.75 87 GLY A CA 1
ATOM 705 C C . GLY A 1 87 ? -10.694 -3.232 5.523 1.00 90.75 87 GLY A C 1
ATOM 706 O O . GLY A 1 87 ? -11.423 -3.130 6.505 1.00 90.75 87 GLY A O 1
ATOM 707 N N . LYS A 1 88 ? -10.772 -4.273 4.684 1.00 91.44 88 LYS A N 1
ATOM 708 C CA . LYS A 1 88 ? -11.660 -5.431 4.884 1.00 91.44 88 LYS A CA 1
ATOM 709 C C . LYS A 1 88 ? -11.041 -6.433 5.861 1.00 91.44 88 LYS A C 1
ATOM 711 O O . LYS A 1 88 ? -9.819 -6.560 5.881 1.00 91.44 88 LYS A O 1
ATOM 716 N N . LYS A 1 89 ? -11.861 -7.145 6.643 1.00 89.12 89 LYS A N 1
ATOM 717 C CA . LYS A 1 89 ? -11.388 -8.243 7.506 1.00 89.12 89 LYS A CA 1
ATOM 718 C C . LYS A 1 89 ? -10.819 -9.391 6.674 1.00 89.12 89 LYS A C 1
ATOM 720 O O . LYS A 1 89 ? -11.294 -9.625 5.561 1.00 89.12 89 LYS A O 1
ATOM 725 N N . PHE A 1 90 ? -9.842 -10.108 7.223 1.00 80.38 90 PHE A N 1
ATOM 726 C CA . PHE A 1 90 ? -9.299 -11.316 6.595 1.00 80.38 90 PHE A CA 1
ATOM 727 C C . PHE A 1 90 ? -10.301 -12.481 6.539 1.00 80.38 90 PHE A C 1
ATOM 729 O O . PHE A 1 90 ? -10.210 -13.274 5.612 1.00 80.38 90 PHE A O 1
ATOM 736 N N . GLU A 1 91 ? -11.293 -12.525 7.438 1.00 65.38 91 GLU A N 1
ATOM 737 C CA . GLU A 1 91 ? -12.305 -13.600 7.541 1.00 65.38 91 GLU A CA 1
ATOM 738 C C . GLU A 1 91 ? -13.153 -13.839 6.276 1.00 65.38 91 GLU A C 1
ATOM 740 O O . GLU A 1 91 ? -13.767 -14.888 6.142 1.00 65.38 91 GLU A O 1
ATOM 745 N N . ASN A 1 92 ? -13.187 -12.911 5.316 1.00 56.38 92 ASN A N 1
ATOM 746 C CA . ASN A 1 92 ? -14.028 -13.035 4.117 1.00 56.38 92 ASN A CA 1
ATOM 747 C C . ASN A 1 92 ? -13.284 -13.615 2.897 1.00 56.38 92 ASN A C 1
ATOM 749 O O . ASN A 1 92 ? -13.509 -13.145 1.780 1.00 56.38 92 ASN A O 1
ATOM 753 N N . MET A 1 93 ? -12.357 -14.560 3.081 1.00 54.12 93 MET A N 1
ATOM 754 C CA . MET A 1 93 ? -11.560 -15.128 1.978 1.00 54.12 93 MET A CA 1
ATOM 755 C C . MET A 1 93 ? -11.626 -16.650 1.819 1.00 54.12 93 MET A C 1
ATOM 757 O O . MET A 1 93 ? -10.795 -17.199 1.106 1.00 54.12 93 MET A O 1
ATOM 761 N N . ASP A 1 94 ? -12.669 -17.288 2.348 1.00 44.28 94 ASP A N 1
ATOM 762 C CA . ASP A 1 94 ? -13.042 -18.656 1.981 1.00 44.28 94 ASP A CA 1
ATOM 763 C C . ASP A 1 94 ? -14.540 -18.709 1.656 1.00 44.28 94 ASP A C 1
ATOM 765 O O . ASP A 1 94 ? -15.381 -18.762 2.556 1.00 44.28 94 ASP A O 1
ATOM 769 N N . LYS A 1 95 ? -14.865 -18.616 0.363 1.00 38.19 95 LYS A N 1
ATOM 770 C CA . LYS A 1 95 ? -16.028 -19.231 -0.298 1.00 38.19 95 LYS A CA 1
ATOM 77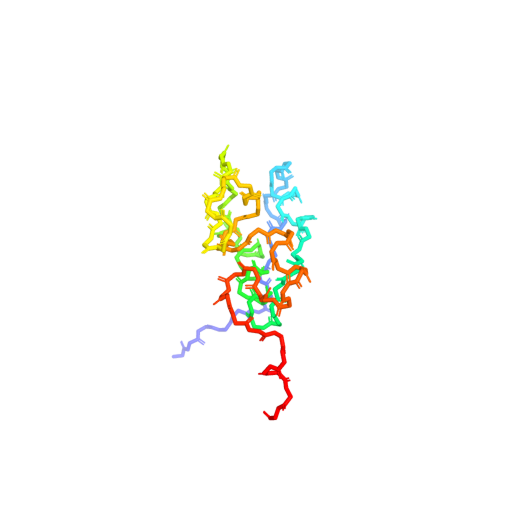1 C C . LYS A 1 95 ? -15.911 -19.065 -1.808 1.00 38.19 95 LYS A C 1
ATOM 773 O O . LYS A 1 95 ? -15.685 -17.918 -2.256 1.00 38.19 95 LYS A O 1
#